Protein AF-A0A1B7NZA8-F1 (afdb_monomer_lite)

Foldseek 3Di:
DDDDDDDDPDDPDPDPPPPPPQPPQKDFPDDDPPPAFTWIARNVVQWIWTPPCSVPPPPDDPTPIGRVVVVVVVVVVCVQQQQWFDQDPPDTDGPPPPPDPLCPVVSVQLSVLQVVQPGPPPVRHPVVSSNVSSVPPPPPDPDDD

pLDDT: mean 71.48, std 20.54, range [33.09, 97.19]

Sequence (145 aa):
MYLDEAEVIEPPDESPYLLEAVPPHVVGPTHGPRDTPVLLLDTELGVVCTGSSALARSGRADAAAWAIVDFFKILNDQYSDLHFIPVNSRTVVDVYATLSHGNDGMIETFQKIYREHGWPDLERYRKRECMEAIRIAPAENCPDY

Secondary structure (DSSP, 8-state):
---------PPS---TTS-S---TTEE------TTSPEEEEETTTTEEEEET-TT--SS-----EEEHHHHHHHHHHHHHTTSEEESSSS-EEES--TT-TTSHHHHHHHHHHHHHTTTT-TTT--HHHHHHHHHHS--TTPPP-

Organism: NCBI:txid1955775

Structure (mmCIF, N/CA/C/O backbone):
data_AF-A0A1B7NZA8-F1
#
_entry.id   AF-A0A1B7NZA8-F1
#
loop_
_atom_site.group_PDB
_atom_site.id
_atom_site.type_symbol
_atom_site.label_atom_id
_atom_site.label_alt_id
_atom_site.label_comp_id
_atom_site.label_asym_id
_atom_site.label_entity_id
_atom_site.label_seq_id
_atom_site.pdbx_PDB_ins_code
_atom_site.Cartn_x
_atom_site.Cartn_y
_atom_site.Cartn_z
_atom_site.occupancy
_atom_site.B_iso_or_equiv
_atom_site.auth_seq_id
_atom_site.auth_comp_id
_atom_site.auth_asym_id
_atom_site.auth_atom_id
_atom_site.pdbx_PDB_model_num
ATOM 1 N N . MET A 1 1 ? 25.845 51.838 -25.917 1.00 33.56 1 MET A N 1
ATOM 2 C CA . MET A 1 1 ? 25.987 50.812 -26.965 1.00 33.56 1 MET A CA 1
ATOM 3 C C . MET A 1 1 ? 26.961 49.793 -26.406 1.00 33.56 1 MET A C 1
ATOM 5 O O . MET A 1 1 ? 28.098 50.163 -26.180 1.00 33.56 1 MET A O 1
ATOM 9 N N . TYR A 1 2 ? 26.407 48.636 -26.037 1.00 33.56 2 TYR A N 1
ATOM 10 C CA . TYR A 1 2 ? 27.013 47.346 -25.681 1.00 33.56 2 TYR A CA 1
ATOM 11 C C . TYR A 1 2 ? 28.263 47.314 -24.784 1.00 33.56 2 TYR A C 1
ATOM 13 O O . TYR A 1 2 ? 29.369 47.627 -25.205 1.00 33.56 2 TYR A O 1
ATOM 21 N N . LEU A 1 3 ? 28.032 46.873 -23.541 1.00 33.09 3 LEU A N 1
ATOM 22 C CA . LEU A 1 3 ? 29.034 46.224 -22.702 1.00 33.09 3 LEU A CA 1
ATOM 23 C C . LEU A 1 3 ? 29.380 44.878 -23.344 1.00 33.09 3 LEU A C 1
ATOM 25 O O . LEU A 1 3 ? 28.478 44.112 -23.690 1.00 33.09 3 LEU A O 1
ATOM 29 N N . ASP A 1 4 ? 30.674 44.666 -23.522 1.00 39.47 4 ASP A N 1
ATOM 30 C CA . ASP A 1 4 ? 31.300 43.479 -24.081 1.00 39.47 4 ASP A CA 1
ATOM 31 C C . ASP A 1 4 ? 31.665 42.522 -22.934 1.00 39.47 4 ASP A C 1
ATOM 33 O O . ASP A 1 4 ? 32.081 42.966 -21.863 1.00 39.47 4 ASP A O 1
ATOM 37 N N . GLU A 1 5 ? 31.472 41.230 -23.198 1.00 45.53 5 GLU A N 1
ATOM 38 C CA . GLU A 1 5 ? 31.934 40.059 -22.434 1.00 45.53 5 GLU A CA 1
ATOM 39 C C . GLU A 1 5 ? 31.259 39.787 -21.074 1.00 45.53 5 GLU A C 1
ATOM 41 O O . GLU A 1 5 ? 31.811 39.985 -19.993 1.00 45.53 5 GLU A O 1
ATOM 46 N N . ALA A 1 6 ? 30.045 39.225 -21.139 1.00 38.53 6 ALA A N 1
ATOM 47 C CA . ALA A 1 6 ? 29.536 38.376 -20.067 1.00 38.53 6 ALA A CA 1
ATOM 48 C C . ALA A 1 6 ? 30.276 37.030 -20.115 1.00 38.53 6 ALA A C 1
ATOM 50 O O . ALA A 1 6 ? 30.135 36.258 -21.063 1.00 38.53 6 ALA A O 1
ATOM 51 N N . GLU A 1 7 ? 31.070 36.790 -19.081 1.00 41.53 7 GLU A N 1
ATOM 52 C CA . GLU A 1 7 ? 31.720 35.531 -18.741 1.00 41.53 7 GLU A CA 1
ATOM 53 C C . GLU A 1 7 ? 30.708 34.373 -18.804 1.00 41.53 7 GLU A C 1
ATOM 55 O O . GLU A 1 7 ? 29.729 34.327 -18.054 1.00 41.53 7 GLU A O 1
ATOM 60 N N . VAL A 1 8 ? 30.917 33.448 -19.743 1.00 43.59 8 VAL A N 1
ATOM 61 C CA . VAL A 1 8 ? 30.158 32.197 -19.812 1.00 43.59 8 VAL A CA 1
ATOM 62 C C . VAL A 1 8 ? 30.641 31.328 -18.657 1.00 43.59 8 VAL A C 1
ATOM 64 O O . VAL A 1 8 ? 31.697 30.706 -18.732 1.00 43.59 8 VAL A O 1
ATOM 67 N N . ILE A 1 9 ? 29.878 31.311 -17.566 1.00 37.53 9 ILE A N 1
ATOM 68 C CA . ILE A 1 9 ? 30.057 30.337 -16.491 1.00 37.53 9 ILE A CA 1
ATOM 69 C C . ILE A 1 9 ? 29.578 28.994 -17.046 1.00 37.53 9 ILE A C 1
ATOM 71 O O . ILE A 1 9 ? 28.377 28.718 -17.070 1.00 37.53 9 ILE A O 1
ATOM 75 N N . GLU A 1 10 ? 30.504 28.179 -17.548 1.00 43.41 10 GLU A N 1
ATOM 76 C CA . GLU A 1 10 ? 30.200 26.790 -17.883 1.00 43.41 10 GLU A CA 1
ATOM 77 C C . GLU A 1 10 ? 29.853 26.028 -16.593 1.00 43.41 10 GLU A C 1
ATOM 79 O O . GLU A 1 10 ? 30.598 26.126 -15.610 1.00 43.41 10 GLU A O 1
ATOM 84 N N . PRO A 1 11 ? 28.719 25.304 -16.542 1.00 39.94 11 PRO A N 1
ATOM 85 C CA . PRO A 1 11 ? 28.379 24.515 -15.370 1.00 39.94 11 PRO A CA 1
ATOM 86 C C . PRO A 1 11 ? 29.450 23.434 -15.162 1.00 39.94 11 PRO A C 1
ATOM 88 O O . PRO A 1 11 ? 29.834 22.761 -16.125 1.00 39.94 11 PRO A O 1
ATOM 91 N N . PRO A 1 12 ? 29.953 23.257 -13.928 1.00 39.66 12 PRO A N 1
ATOM 92 C CA . PRO A 1 12 ? 30.892 22.194 -13.645 1.00 39.66 12 PRO A CA 1
ATOM 93 C C . PRO A 1 12 ? 30.162 20.855 -13.816 1.00 39.66 12 PRO A C 1
ATOM 95 O O . PRO A 1 12 ? 29.034 20.678 -13.359 1.00 39.66 12 PRO A O 1
ATOM 98 N N . ASP A 1 13 ? 30.808 19.959 -14.559 1.00 46.69 13 ASP A N 1
ATOM 99 C CA . ASP A 1 13 ? 30.642 18.508 -14.494 1.00 46.69 13 ASP A CA 1
ATOM 100 C C . ASP A 1 13 ? 29.211 17.934 -14.493 1.00 46.69 13 ASP A C 1
ATOM 102 O O . ASP A 1 13 ? 28.870 17.063 -13.692 1.00 46.69 13 ASP A O 1
ATOM 106 N N . GLU A 1 14 ? 28.404 18.263 -15.507 1.00 45.00 14 GLU A N 1
ATOM 107 C CA . GLU A 1 14 ? 27.390 17.299 -15.951 1.00 45.00 14 GLU A CA 1
ATOM 108 C C . GLU A 1 14 ? 28.096 16.099 -16.597 1.00 45.00 14 GLU A C 1
ATOM 110 O O . GLU A 1 14 ? 28.401 16.047 -17.787 1.00 45.00 14 GLU A O 1
ATOM 115 N N . SER A 1 15 ? 28.425 15.138 -15.738 1.00 42.56 15 SER A N 1
ATOM 116 C CA . SER A 1 15 ? 28.902 13.804 -16.071 1.00 42.56 15 SER A CA 1
ATOM 117 C C . SER A 1 15 ? 28.151 13.231 -17.293 1.00 42.56 15 SER A C 1
ATOM 119 O O . SER A 1 15 ? 26.929 13.061 -17.231 1.00 42.56 15 SER A O 1
ATOM 121 N N . PRO A 1 16 ? 28.843 12.868 -18.391 1.00 37.66 16 PRO A N 1
ATOM 122 C CA . PRO A 1 16 ? 28.233 12.435 -19.655 1.00 37.66 16 PRO A CA 1
ATOM 123 C C . PRO A 1 16 ? 27.561 11.047 -19.591 1.00 37.66 16 PRO A C 1
ATOM 125 O O . PRO A 1 16 ? 27.236 10.465 -20.622 1.00 37.66 16 PRO A O 1
ATOM 128 N N . TYR A 1 17 ? 27.336 10.503 -18.392 1.00 42.72 17 TYR A N 1
ATOM 129 C CA . TYR A 1 17 ? 26.791 9.162 -18.164 1.00 42.72 17 TYR A CA 1
ATOM 130 C C . TYR A 1 17 ? 25.273 9.120 -17.896 1.00 42.72 17 TYR A C 1
ATOM 132 O O . TYR A 1 17 ? 24.751 8.041 -17.638 1.00 42.72 17 TYR A O 1
ATOM 140 N N . LEU A 1 18 ? 24.542 10.244 -17.947 1.00 45.56 18 LEU A N 1
ATOM 141 C CA . LEU A 1 18 ? 23.102 10.271 -17.606 1.00 45.56 18 LEU A CA 1
ATOM 142 C C . LEU A 1 18 ? 22.128 10.414 -18.785 1.00 45.56 18 LEU A C 1
ATOM 144 O O . LEU A 1 18 ? 20.919 10.424 -18.569 1.00 45.56 18 LEU A O 1
ATOM 148 N N . LEU A 1 19 ? 22.616 10.460 -20.025 1.00 43.69 19 LEU A N 1
ATOM 149 C CA . LEU A 1 19 ? 21.765 10.450 -21.222 1.00 43.69 19 LEU A CA 1
ATOM 150 C C . LEU A 1 19 ? 22.200 9.365 -22.216 1.00 43.69 19 LEU A C 1
ATOM 152 O O . LEU A 1 19 ? 22.137 9.562 -23.429 1.00 43.69 19 LEU A O 1
ATOM 156 N N . GLU A 1 20 ? 22.608 8.188 -21.728 1.00 52.00 20 GLU A N 1
ATOM 157 C CA . GLU A 1 20 ? 22.358 6.989 -22.532 1.00 52.00 20 GLU A CA 1
ATOM 158 C C . GLU A 1 20 ? 20.840 6.944 -22.718 1.00 52.00 20 GLU A C 1
ATOM 160 O O . GLU A 1 20 ? 20.105 6.838 -21.738 1.00 52.00 20 GLU A O 1
ATOM 165 N N . ALA A 1 21 ? 20.389 7.204 -23.949 1.00 61.28 21 ALA A N 1
ATOM 166 C CA . ALA A 1 21 ? 19.010 7.552 -24.258 1.00 61.28 21 ALA A CA 1
ATOM 167 C C . ALA A 1 21 ? 18.058 6.483 -23.719 1.00 61.28 21 ALA A C 1
ATOM 169 O O . ALA A 1 21 ? 17.858 5.445 -24.352 1.00 61.28 21 ALA A O 1
ATOM 170 N N . VAL A 1 22 ? 17.491 6.748 -22.539 1.00 66.00 22 VAL A N 1
ATOM 171 C CA . VAL A 1 22 ? 16.416 5.952 -21.957 1.00 66.00 22 VAL A CA 1
ATOM 172 C C . VAL A 1 22 ? 15.364 5.821 -23.055 1.00 66.00 22 VAL A C 1
ATOM 174 O O . VAL A 1 22 ? 14.884 6.853 -23.542 1.00 66.00 22 VAL A O 1
ATOM 177 N N . PRO A 1 23 ? 15.064 4.598 -23.530 1.00 73.62 23 PRO A N 1
ATOM 178 C CA . PRO A 1 23 ? 14.116 4.437 -24.616 1.00 73.62 23 PRO A CA 1
ATOM 179 C C . PRO A 1 23 ? 12.784 5.100 -24.247 1.00 73.62 23 PRO A C 1
ATOM 181 O O . PRO A 1 23 ? 12.377 5.028 -23.088 1.00 73.62 23 PRO A O 1
ATOM 184 N N . PRO A 1 24 ? 12.064 5.719 -25.198 1.00 81.06 24 PRO A N 1
ATOM 185 C CA . PRO A 1 24 ? 10.836 6.459 -24.896 1.00 81.06 24 PRO A CA 1
ATOM 186 C C . PRO A 1 24 ? 9.718 5.583 -24.302 1.00 81.06 24 PRO A C 1
ATOM 188 O O . PRO A 1 24 ? 8.773 6.115 -23.728 1.00 81.06 24 PRO A O 1
ATOM 191 N N . HIS A 1 25 ? 9.815 4.254 -24.433 1.00 78.06 25 HIS A N 1
ATOM 192 C CA . HIS A 1 25 ? 8.900 3.287 -23.823 1.00 78.06 25 HIS A CA 1
ATOM 193 C C . HIS A 1 25 ? 9.240 2.948 -22.359 1.00 78.06 25 HIS A C 1
ATOM 195 O O . HIS A 1 25 ? 8.455 2.245 -21.721 1.00 78.06 25 HIS A O 1
ATOM 201 N N . VAL A 1 26 ? 10.374 3.425 -21.826 1.00 80.44 26 VAL A N 1
ATOM 202 C CA . VAL A 1 26 ? 10.795 3.213 -20.436 1.00 80.44 26 VAL A CA 1
ATOM 203 C C . VAL A 1 26 ? 10.409 4.418 -19.579 1.00 80.44 26 VAL A C 1
ATOM 205 O O . VAL A 1 26 ? 10.833 5.543 -19.837 1.00 80.44 26 VAL A O 1
ATOM 208 N N . VAL A 1 27 ? 9.627 4.182 -18.526 1.00 80.06 27 VAL A N 1
ATOM 209 C CA . VAL A 1 27 ? 9.129 5.225 -17.615 1.00 80.06 27 VAL A CA 1
ATOM 210 C C . VAL A 1 27 ? 9.549 4.919 -16.179 1.00 80.06 27 VAL A C 1
ATOM 212 O O . VAL A 1 27 ? 9.337 3.811 -15.693 1.00 80.06 27 VAL A O 1
ATOM 215 N N . GLY A 1 28 ? 10.106 5.906 -15.474 1.00 75.12 28 GLY A N 1
ATOM 216 C CA . GLY A 1 28 ? 10.398 5.822 -14.040 1.00 75.12 28 GLY A CA 1
ATOM 217 C C . GLY A 1 28 ? 9.282 6.454 -13.198 1.00 75.12 28 GLY A C 1
ATOM 218 O O . GLY A 1 28 ? 9.192 7.680 -13.170 1.00 75.12 28 GLY A O 1
ATOM 219 N N . PRO A 1 29 ? 8.423 5.676 -12.510 1.00 68.94 29 PRO A N 1
ATOM 220 C CA . PRO A 1 29 ? 7.357 6.228 -11.669 1.00 68.94 29 PRO A CA 1
ATOM 221 C C . PRO A 1 29 ? 7.851 6.723 -10.302 1.00 68.94 29 PRO A C 1
ATOM 223 O O . PRO A 1 29 ? 7.147 7.474 -9.631 1.00 68.94 29 PRO A O 1
ATOM 226 N N . THR A 1 30 ? 9.037 6.294 -9.862 1.00 65.00 30 THR A N 1
ATOM 227 C CA . THR A 1 30 ? 9.587 6.634 -8.546 1.00 65.00 30 THR A CA 1
ATOM 228 C C . THR A 1 30 ? 10.682 7.685 -8.663 1.00 65.00 30 THR A C 1
ATOM 230 O O . THR A 1 30 ? 11.692 7.450 -9.323 1.00 65.00 30 THR A O 1
ATOM 233 N N . HIS A 1 31 ? 10.524 8.803 -7.957 1.00 49.97 31 HIS A N 1
ATOM 234 C CA . HIS A 1 31 ? 11.618 9.720 -7.649 1.00 49.97 31 HIS A CA 1
ATOM 235 C C . HIS A 1 31 ? 12.009 9.513 -6.184 1.00 49.97 31 HIS A C 1
ATOM 237 O O . HIS A 1 31 ? 11.310 9.979 -5.285 1.00 49.97 31 HIS A O 1
ATOM 243 N N . GLY A 1 32 ? 13.102 8.798 -5.937 1.00 51.72 32 GLY A N 1
ATOM 244 C CA . GLY A 1 32 ? 13.632 8.595 -4.590 1.00 51.72 32 GLY A CA 1
ATOM 245 C C . GLY A 1 32 ? 15.037 9.185 -4.426 1.00 51.72 32 GLY A C 1
ATOM 246 O O . GLY A 1 32 ? 15.646 9.613 -5.409 1.00 51.72 32 GLY A O 1
ATOM 247 N N . PRO A 1 33 ? 15.562 9.254 -3.188 1.00 55.03 33 PRO A N 1
ATOM 248 C CA . PRO A 1 33 ? 16.962 9.583 -2.928 1.00 55.03 33 PRO A CA 1
ATOM 249 C C . PRO A 1 33 ? 17.906 8.729 -3.785 1.00 55.03 33 PRO A C 1
ATOM 251 O O . PRO A 1 33 ? 17.551 7.615 -4.171 1.00 55.03 33 PRO A O 1
ATOM 254 N N . ARG A 1 34 ? 19.125 9.223 -4.037 1.00 49.78 34 ARG A N 1
ATOM 255 C CA . ARG A 1 34 ? 20.113 8.582 -4.930 1.00 49.78 34 ARG A CA 1
ATOM 256 C C . ARG A 1 34 ? 20.400 7.099 -4.615 1.00 49.78 34 ARG A C 1
ATOM 258 O O . ARG A 1 34 ? 20.794 6.384 -5.524 1.00 49.78 34 ARG A O 1
ATOM 265 N N . ASP A 1 35 ? 20.154 6.651 -3.381 1.00 56.34 35 ASP A N 1
ATOM 266 C CA . ASP A 1 35 ? 20.356 5.266 -2.916 1.00 56.34 35 ASP A CA 1
ATOM 267 C C . ASP A 1 35 ? 19.096 4.376 -2.943 1.00 56.34 35 ASP A C 1
ATOM 269 O O . ASP A 1 35 ? 19.124 3.242 -2.464 1.00 56.34 35 ASP A O 1
ATOM 273 N N . THR A 1 36 ? 17.971 4.848 -3.485 1.00 56.75 36 THR A N 1
ATOM 274 C CA . THR A 1 36 ? 16.774 4.002 -3.637 1.00 56.75 36 THR A CA 1
ATOM 275 C C . THR A 1 36 ? 16.786 3.258 -4.972 1.00 56.75 36 THR A C 1
ATOM 277 O O . THR A 1 36 ? 17.096 3.864 -6.000 1.00 56.75 36 THR A O 1
ATOM 280 N N . PRO A 1 37 ? 16.441 1.954 -4.999 1.00 59.56 37 PRO A N 1
ATOM 281 C CA . PRO A 1 37 ? 16.362 1.215 -6.251 1.00 59.56 37 PRO A CA 1
ATOM 282 C C . PRO A 1 37 ? 15.293 1.853 -7.143 1.00 59.56 37 PRO A C 1
ATOM 284 O O . PRO A 1 37 ? 14.119 1.913 -6.780 1.00 59.56 37 PRO A O 1
ATOM 287 N N . VAL A 1 38 ? 15.704 2.339 -8.315 1.00 68.19 38 VAL A N 1
ATOM 288 C CA . VAL A 1 38 ? 14.795 2.978 -9.275 1.00 68.19 38 VAL A CA 1
ATOM 289 C C . VAL A 1 38 ? 13.881 1.909 -9.865 1.00 68.19 38 VAL A C 1
ATOM 291 O O . VAL A 1 38 ? 14.370 0.944 -10.444 1.00 68.19 38 VAL A O 1
ATOM 294 N N . LEU A 1 39 ? 12.563 2.053 -9.747 1.00 77.38 39 LEU A N 1
ATOM 295 C CA . LEU A 1 39 ? 11.639 1.214 -10.511 1.00 77.38 39 LEU A CA 1
ATOM 296 C C . LEU A 1 39 ? 11.539 1.755 -11.936 1.00 77.38 39 LEU A C 1
ATOM 298 O O . LEU A 1 39 ? 11.378 2.958 -12.130 1.00 77.38 39 LEU A O 1
ATOM 302 N N . LEU A 1 40 ? 11.611 0.871 -12.926 1.00 80.00 40 LEU A N 1
ATOM 303 C CA . LEU A 1 40 ? 11.472 1.217 -14.337 1.00 80.00 40 LEU A CA 1
ATOM 304 C C . LEU A 1 40 ? 10.416 0.344 -14.992 1.00 80.00 40 LEU A C 1
ATOM 306 O O . LEU A 1 40 ? 10.451 -0.876 -14.862 1.00 80.00 40 LEU A O 1
ATOM 310 N N . LEU A 1 41 ? 9.492 0.985 -15.697 1.00 86.06 41 LEU A N 1
ATOM 311 C CA . LEU A 1 41 ? 8.424 0.352 -16.456 1.00 86.06 41 LEU A CA 1
ATOM 312 C C . LEU A 1 41 ? 8.824 0.327 -17.925 1.00 86.06 41 LEU A C 1
ATOM 314 O O . LEU A 1 41 ? 8.881 1.385 -18.546 1.00 86.06 41 LEU A O 1
ATOM 318 N N . ASP A 1 42 ? 9.061 -0.851 -18.485 1.00 85.25 42 ASP A N 1
ATOM 319 C CA . ASP A 1 42 ? 9.186 -1.024 -19.928 1.00 85.25 42 ASP A CA 1
ATOM 320 C C . ASP A 1 42 ? 7.800 -1.337 -20.503 1.00 85.25 42 ASP A C 1
ATOM 322 O O . ASP A 1 42 ? 7.246 -2.422 -20.302 1.00 85.25 42 ASP A O 1
ATOM 326 N N . THR A 1 43 ? 7.213 -0.356 -21.185 1.00 86.62 43 THR A N 1
ATOM 327 C CA . THR A 1 43 ? 5.864 -0.470 -21.759 1.00 86.62 43 THR A CA 1
ATOM 328 C C . THR A 1 43 ? 5.816 -1.282 -23.051 1.00 86.62 43 THR A C 1
ATOM 330 O O . THR A 1 43 ? 4.736 -1.733 -23.430 1.00 86.62 43 THR A O 1
ATOM 333 N N . GLU A 1 44 ? 6.957 -1.511 -23.705 1.00 86.50 44 GLU A N 1
ATOM 334 C CA . GLU A 1 44 ? 7.050 -2.360 -24.893 1.00 86.50 44 GLU A CA 1
ATOM 335 C C . GLU A 1 44 ? 7.105 -3.836 -24.491 1.00 86.50 44 GLU A C 1
ATOM 337 O O . GLU A 1 44 ? 6.396 -4.670 -25.055 1.00 86.50 44 GLU A O 1
ATOM 342 N N . LEU A 1 45 ? 7.894 -4.151 -23.462 1.00 84.94 45 LEU A N 1
ATOM 343 C CA . LEU A 1 45 ? 8.029 -5.505 -22.928 1.00 84.94 45 LEU A CA 1
ATOM 344 C C . LEU A 1 45 ? 6.947 -5.867 -21.904 1.00 84.94 45 LEU A C 1
ATOM 346 O O . LEU A 1 45 ? 6.746 -7.045 -21.609 1.00 84.94 45 LEU A O 1
ATOM 350 N N . GLY A 1 46 ? 6.248 -4.874 -21.353 1.00 86.44 46 GLY A N 1
ATOM 351 C CA . GLY A 1 46 ? 5.231 -5.088 -20.332 1.00 86.44 46 GLY A CA 1
ATOM 352 C C . GLY A 1 46 ? 5.818 -5.544 -18.994 1.00 86.44 46 GLY A C 1
ATOM 353 O O . GLY A 1 46 ? 5.186 -6.348 -18.305 1.00 86.44 46 GLY A O 1
ATOM 354 N N . VAL A 1 47 ? 7.010 -5.058 -18.620 1.00 88.00 47 VAL A N 1
ATOM 355 C CA . VAL A 1 47 ? 7.728 -5.465 -17.396 1.00 88.00 47 VAL A CA 1
ATOM 356 C C . VAL A 1 47 ? 8.132 -4.290 -16.499 1.00 88.00 47 VAL A C 1
ATOM 358 O O . VAL A 1 47 ? 8.271 -3.155 -16.949 1.00 88.00 47 VAL A O 1
ATOM 361 N N . VAL A 1 48 ? 8.330 -4.582 -15.214 1.00 85.44 48 VAL A N 1
ATOM 362 C CA . VAL A 1 48 ? 8.921 -3.706 -14.198 1.00 85.44 48 VAL A CA 1
ATOM 363 C C . VAL A 1 48 ? 10.295 -4.246 -13.824 1.00 85.44 48 VAL A C 1
ATOM 365 O O . VAL A 1 48 ? 10.414 -5.429 -13.510 1.00 85.44 48 VAL A O 1
ATOM 368 N N . CYS A 1 49 ? 11.311 -3.386 -13.814 1.00 79.25 49 CYS A N 1
ATOM 369 C CA . CYS A 1 49 ? 12.692 -3.729 -13.474 1.00 79.25 49 CYS A CA 1
ATOM 370 C C . CYS A 1 49 ? 13.212 -2.833 -12.341 1.00 79.25 49 CYS A C 1
ATOM 372 O O . CYS A 1 49 ? 12.888 -1.644 -12.290 1.00 79.25 49 CYS A O 1
ATOM 374 N N . THR A 1 50 ? 14.050 -3.376 -11.454 1.00 68.69 50 THR A N 1
ATOM 375 C CA . THR A 1 50 ? 14.756 -2.596 -10.423 1.00 68.69 50 THR A CA 1
ATOM 376 C C . THR A 1 50 ? 16.118 -2.109 -10.933 1.00 68.69 50 THR A C 1
ATOM 378 O O . THR A 1 50 ? 16.899 -2.838 -11.546 1.00 68.69 50 THR A O 1
ATOM 381 N N . GLY A 1 51 ? 16.391 -0.825 -10.720 1.00 62.59 51 GLY A N 1
ATOM 382 C CA . GLY A 1 51 ? 17.448 -0.069 -11.373 1.00 62.59 51 GLY A CA 1
ATOM 383 C C . GLY A 1 51 ? 18.791 -0.155 -10.665 1.00 62.59 51 GLY A C 1
ATOM 384 O O . GLY A 1 51 ? 19.150 0.729 -9.897 1.00 62.59 51 GLY A O 1
ATOM 385 N N . SER A 1 52 ? 19.570 -1.172 -11.019 1.00 52.62 52 SER A N 1
ATOM 386 C CA . SER A 1 52 ? 21.004 -1.005 -11.318 1.00 52.62 52 SER A CA 1
ATOM 387 C C . SER A 1 52 ? 21.340 -1.414 -12.764 1.00 52.62 52 SER A C 1
ATOM 389 O O . SER A 1 52 ? 22.487 -1.337 -13.192 1.00 52.62 52 SER A O 1
ATOM 391 N N . SER A 1 53 ? 20.335 -1.841 -13.536 1.00 49.75 53 SER A N 1
ATOM 392 C CA . SER A 1 53 ? 20.493 -2.600 -14.783 1.00 49.75 53 SER A CA 1
ATOM 393 C C . SER A 1 53 ? 19.754 -2.015 -15.989 1.00 49.75 53 SER A C 1
ATOM 395 O O . SER A 1 53 ? 19.800 -2.603 -17.065 1.00 49.75 53 SER A O 1
ATOM 397 N N . ALA A 1 54 ? 19.106 -0.857 -15.850 1.00 45.00 54 ALA A N 1
ATOM 398 C CA . ALA A 1 54 ? 18.404 -0.177 -16.946 1.00 45.00 54 ALA A CA 1
ATOM 399 C C . ALA A 1 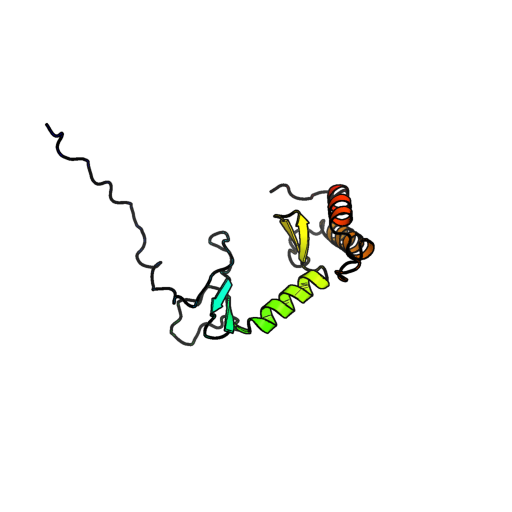54 ? 19.285 0.083 -18.179 1.00 45.00 54 ALA A C 1
ATOM 401 O O . ALA A 1 54 ? 18.796 0.183 -19.299 1.00 45.00 54 ALA A O 1
ATOM 402 N N . LEU A 1 55 ? 20.594 0.198 -17.943 1.00 47.56 55 LEU A N 1
ATOM 403 C CA . LEU A 1 55 ? 21.629 0.454 -18.942 1.00 47.56 55 LEU A CA 1
ATOM 404 C C . LEU A 1 55 ? 22.327 -0.839 -19.407 1.00 47.56 55 LEU A C 1
ATOM 406 O O . LEU A 1 55 ? 23.172 -0.816 -20.299 1.00 47.56 55 LEU A O 1
ATOM 410 N N . ALA A 1 56 ? 21.985 -2.005 -18.849 1.00 46.00 56 ALA A N 1
ATOM 411 C CA . ALA A 1 56 ? 22.612 -3.269 -19.212 1.00 46.00 56 ALA A CA 1
ATOM 412 C C . ALA A 1 56 ? 22.015 -3.828 -20.516 1.00 46.00 56 ALA A C 1
ATOM 414 O O . ALA A 1 56 ? 21.340 -4.854 -20.532 1.00 46.00 56 ALA A O 1
ATOM 415 N N . ARG A 1 57 ? 22.387 -3.234 -21.659 1.00 41.41 57 ARG A N 1
ATOM 416 C CA . ARG A 1 57 ? 22.339 -3.888 -22.989 1.00 41.41 57 ARG A CA 1
ATOM 417 C C . ARG A 1 57 ? 23.319 -5.073 -23.116 1.00 41.41 57 ARG A C 1
ATOM 419 O O . ARG A 1 57 ? 23.734 -5.442 -24.211 1.00 41.41 57 ARG A O 1
ATOM 426 N N . SER A 1 58 ? 23.698 -5.688 -22.003 1.00 40.31 58 SER A N 1
ATOM 427 C CA . SER A 1 58 ? 24.476 -6.916 -21.926 1.00 40.31 58 SER A CA 1
ATOM 428 C C . SER A 1 58 ? 23.699 -7.840 -21.004 1.00 40.31 58 SER A C 1
ATOM 430 O O . SER A 1 58 ? 23.538 -7.524 -19.829 1.00 40.31 58 SER A O 1
ATOM 432 N N . GLY A 1 59 ? 23.147 -8.924 -21.559 1.00 43.50 59 GLY A N 1
ATOM 433 C CA . GLY A 1 59 ? 22.214 -9.851 -20.907 1.00 43.50 59 GLY A CA 1
ATOM 434 C C . GLY A 1 59 ? 22.804 -10.619 -19.722 1.00 43.50 59 GLY A C 1
ATOM 435 O O . GLY A 1 59 ? 22.949 -11.838 -19.773 1.00 43.50 59 GLY A O 1
ATOM 436 N N . ARG A 1 60 ? 23.188 -9.902 -18.668 1.00 44.91 60 ARG A N 1
ATOM 437 C CA . ARG A 1 60 ? 23.729 -10.431 -17.420 1.00 44.91 60 ARG A CA 1
ATOM 438 C C . ARG A 1 60 ? 23.716 -9.353 -16.331 1.00 44.91 60 ARG A C 1
ATOM 440 O O . ARG A 1 60 ? 24.742 -8.984 -15.775 1.00 44.91 60 ARG A O 1
ATOM 447 N N . ALA A 1 61 ? 22.532 -8.859 -16.012 1.00 42.22 61 ALA A N 1
ATOM 448 C CA . ALA A 1 61 ? 22.253 -8.363 -14.676 1.00 42.22 61 ALA A CA 1
ATOM 449 C C . ALA A 1 61 ? 20.963 -9.053 -14.254 1.00 42.22 61 ALA A C 1
ATOM 451 O O . ALA A 1 61 ? 19.967 -8.973 -14.969 1.00 42.22 61 ALA A O 1
ATOM 452 N N . ASP A 1 62 ? 21.026 -9.789 -13.150 1.00 49.69 62 ASP A N 1
ATOM 453 C CA . ASP A 1 62 ? 19.921 -10.501 -12.504 1.00 49.69 62 ASP A CA 1
ATOM 454 C C . ASP A 1 62 ? 18.946 -9.488 -11.881 1.00 49.69 62 ASP A C 1
ATOM 456 O O . ASP A 1 62 ? 18.699 -9.445 -10.679 1.00 49.69 62 ASP A O 1
ATOM 460 N N . ALA A 1 63 ? 18.500 -8.542 -12.700 1.00 55.81 63 ALA A N 1
ATOM 461 C CA . ALA A 1 63 ? 17.493 -7.590 -12.321 1.00 55.81 63 ALA A CA 1
ATOM 462 C C . ALA A 1 63 ? 16.184 -8.348 -12.334 1.00 55.81 63 ALA A C 1
ATOM 464 O O . ALA A 1 63 ? 15.778 -8.885 -13.366 1.00 55.81 63 ALA A O 1
ATOM 465 N N . ALA A 1 64 ? 15.552 -8.410 -11.169 1.00 65.44 64 ALA A N 1
ATOM 466 C CA . ALA A 1 64 ? 14.217 -8.947 -11.042 1.00 65.44 64 ALA A CA 1
ATOM 467 C C . ALA A 1 64 ? 13.308 -8.179 -12.021 1.00 65.44 64 ALA A C 1
ATOM 469 O O . ALA A 1 64 ? 12.963 -7.023 -11.782 1.00 65.44 64 ALA A O 1
ATOM 470 N N . ALA A 1 65 ? 12.974 -8.821 -13.142 1.00 78.25 65 ALA A N 1
ATOM 471 C CA . ALA A 1 65 ? 12.037 -8.329 -14.140 1.00 78.25 65 ALA A CA 1
ATOM 472 C C . ALA A 1 65 ? 10.697 -9.019 -13.901 1.00 78.25 65 ALA A C 1
ATOM 474 O O . ALA A 1 65 ? 10.605 -10.247 -13.912 1.00 78.25 65 ALA A O 1
ATOM 475 N N . TRP A 1 66 ? 9.678 -8.229 -13.595 1.00 82.25 66 TRP A N 1
ATOM 476 C CA . TRP A 1 66 ? 8.355 -8.716 -13.220 1.00 82.25 66 TRP A CA 1
ATOM 477 C C . TRP A 1 66 ? 7.377 -8.278 -14.296 1.00 82.25 66 TRP A C 1
ATOM 479 O O . TRP A 1 66 ? 7.440 -7.131 -14.725 1.00 82.25 66 TRP A O 1
ATOM 489 N N . ALA A 1 67 ? 6.455 -9.136 -14.737 1.00 88.50 67 ALA A N 1
ATOM 490 C CA . ALA A 1 67 ? 5.388 -8.666 -15.617 1.00 88.50 67 ALA A CA 1
ATOM 491 C C . ALA A 1 67 ? 4.623 -7.531 -14.915 1.00 88.50 67 ALA A C 1
ATOM 493 O O . ALA A 1 67 ? 4.322 -7.637 -13.727 1.00 88.50 67 ALA A O 1
ATOM 494 N N . ILE A 1 68 ? 4.293 -6.454 -15.634 1.00 87.00 68 ILE A N 1
ATOM 495 C CA . ILE A 1 68 ? 3.585 -5.286 -15.081 1.00 87.00 68 ILE A CA 1
ATOM 496 C C . ILE A 1 68 ? 2.323 -5.726 -14.338 1.00 87.00 68 ILE A C 1
ATOM 498 O O . ILE A 1 68 ? 2.072 -5.289 -13.216 1.00 87.00 68 ILE A O 1
ATOM 502 N N . VAL A 1 69 ? 1.560 -6.642 -14.936 1.00 88.69 69 VAL A N 1
ATOM 503 C CA . VAL A 1 69 ? 0.329 -7.175 -14.343 1.00 88.69 69 VAL A CA 1
ATOM 504 C C . VAL A 1 69 ? 0.581 -7.908 -13.023 1.00 88.69 69 VAL A C 1
ATOM 506 O O . VAL A 1 69 ? -0.176 -7.717 -12.074 1.00 88.69 69 VAL A O 1
ATOM 509 N N . ASP A 1 70 ? 1.662 -8.681 -12.929 1.00 89.56 70 ASP A N 1
ATOM 510 C CA . ASP A 1 70 ? 2.009 -9.431 -11.721 1.00 89.56 70 ASP A CA 1
ATOM 511 C C . ASP A 1 70 ? 2.576 -8.508 -10.642 1.00 89.56 70 ASP A C 1
ATOM 513 O O . ASP A 1 70 ? 2.227 -8.639 -9.471 1.00 89.56 70 ASP A O 1
ATOM 517 N N . PHE A 1 71 ? 3.385 -7.520 -11.032 1.00 86.75 71 PHE A N 1
ATOM 518 C CA . PHE A 1 71 ? 3.902 -6.504 -10.122 1.00 86.75 71 PHE A CA 1
ATOM 519 C C . PHE A 1 71 ? 2.770 -5.714 -9.463 1.00 86.75 71 PHE A C 1
ATOM 521 O O . PHE A 1 71 ? 2.718 -5.624 -8.238 1.00 86.75 71 PHE A O 1
ATOM 528 N N . PHE A 1 72 ? 1.829 -5.180 -10.250 1.00 87.75 72 PHE A N 1
ATOM 529 C CA . PHE A 1 72 ? 0.698 -4.433 -9.698 1.00 87.75 72 PHE A CA 1
ATOM 530 C C . PHE A 1 72 ? -0.249 -5.318 -8.895 1.00 87.75 72 PHE A C 1
ATOM 532 O O . PHE A 1 72 ? -0.805 -4.845 -7.907 1.00 87.75 72 PHE A O 1
ATOM 539 N N . LYS A 1 73 ? -0.405 -6.593 -9.267 1.00 92.25 73 LYS A N 1
ATOM 540 C CA . LYS A 1 73 ? -1.150 -7.557 -8.457 1.00 92.25 73 LYS A CA 1
ATOM 541 C C . LYS A 1 73 ? -0.501 -7.735 -7.087 1.00 92.25 73 LYS A C 1
ATOM 543 O O . LYS A 1 73 ? -1.171 -7.543 -6.083 1.00 92.25 73 LYS A O 1
ATOM 548 N N . ILE A 1 74 ? 0.802 -8.010 -7.043 1.00 89.94 74 ILE A N 1
ATOM 549 C CA . ILE A 1 74 ? 1.534 -8.184 -5.784 1.00 89.94 74 ILE A CA 1
ATOM 550 C C . ILE A 1 74 ? 1.471 -6.905 -4.954 1.00 89.94 74 ILE A C 1
ATOM 552 O O . ILE A 1 74 ? 1.168 -6.972 -3.769 1.00 89.94 74 ILE A O 1
ATOM 556 N N . LEU A 1 75 ? 1.694 -5.740 -5.567 1.00 89.12 75 LEU A N 1
ATOM 557 C CA . LEU A 1 75 ? 1.591 -4.454 -4.884 1.00 89.12 75 LEU A CA 1
ATOM 558 C C . LEU A 1 75 ? 0.189 -4.237 -4.300 1.00 89.12 75 LEU A C 1
ATOM 560 O O . LEU A 1 75 ? 0.059 -3.831 -3.148 1.00 89.12 75 LEU A O 1
ATOM 564 N N . ASN A 1 76 ? -0.857 -4.533 -5.071 1.00 91.56 76 ASN A N 1
ATOM 565 C CA . ASN A 1 76 ? -2.236 -4.438 -4.611 1.00 91.56 76 ASN A CA 1
ATOM 566 C C . ASN A 1 76 ? -2.516 -5.393 -3.444 1.00 91.56 76 ASN A C 1
ATOM 568 O O . ASN A 1 76 ? -3.179 -4.993 -2.487 1.00 91.56 76 ASN A O 1
ATOM 572 N N . ASP A 1 77 ? -1.986 -6.615 -3.491 1.00 93.50 77 ASP A N 1
ATOM 573 C CA . ASP A 1 77 ? -2.098 -7.587 -2.403 1.00 93.50 77 ASP A CA 1
ATOM 574 C C . ASP A 1 77 ? -1.418 -7.045 -1.133 1.00 93.50 77 ASP A C 1
ATOM 576 O O . ASP A 1 77 ? -2.023 -7.061 -0.065 1.00 93.50 77 ASP A O 1
ATOM 580 N N . GLN A 1 78 ? -0.237 -6.419 -1.246 1.00 93.56 78 GLN A N 1
ATOM 581 C CA . GLN A 1 78 ? 0.447 -5.810 -0.094 1.00 93.56 78 GLN A CA 1
ATOM 582 C C . GLN A 1 78 ? -0.372 -4.702 0.596 1.00 93.56 78 GLN A C 1
ATOM 584 O O . GLN A 1 78 ? -0.371 -4.608 1.824 1.00 93.56 78 GLN A O 1
ATOM 589 N N . TYR A 1 79 ? -1.081 -3.859 -0.161 1.00 93.81 79 TYR A N 1
ATOM 590 C CA . TYR A 1 79 ? -1.978 -2.848 0.420 1.00 93.81 79 TYR A CA 1
ATOM 591 C C . TYR A 1 79 ? -3.280 -3.464 0.945 1.00 93.81 79 TYR A C 1
ATOM 593 O O . TYR A 1 79 ? -3.787 -3.058 1.991 1.00 93.81 79 TYR A O 1
ATOM 601 N N . SER A 1 80 ? -3.827 -4.459 0.247 1.00 94.88 80 SER A N 1
ATOM 602 C CA . SER A 1 80 ? -5.056 -5.156 0.650 1.00 94.88 80 SER A CA 1
ATOM 603 C C . SER A 1 80 ? -4.871 -5.903 1.972 1.00 94.88 80 SER A C 1
ATOM 605 O O . SER A 1 80 ? -5.742 -5.861 2.847 1.00 94.88 80 SER A O 1
ATOM 607 N N . ASP A 1 81 ? -3.700 -6.505 2.154 1.00 94.75 81 ASP A N 1
ATOM 608 C CA . ASP A 1 81 ? -3.321 -7.221 3.368 1.00 94.75 81 ASP A CA 1
ATOM 609 C C . ASP A 1 81 ? -2.810 -6.300 4.477 1.00 94.75 81 ASP A C 1
ATOM 611 O O . ASP A 1 81 ? -2.726 -6.730 5.627 1.00 94.75 81 ASP A O 1
ATOM 615 N N . LEU A 1 82 ? -2.604 -5.011 4.173 1.00 94.06 82 LEU A N 1
ATOM 616 C CA . LEU A 1 82 ? -2.063 -3.998 5.081 1.00 94.06 82 LEU A CA 1
ATOM 617 C C . LEU A 1 82 ? -0.626 -4.317 5.526 1.00 94.06 82 LEU A C 1
ATOM 619 O O . LEU A 1 82 ? -0.249 -4.058 6.669 1.00 94.06 82 LEU A O 1
ATOM 623 N N . HIS A 1 83 ? 0.184 -4.863 4.617 1.00 90.69 83 HIS A N 1
ATOM 624 C CA . HIS A 1 83 ? 1.642 -4.892 4.754 1.00 90.69 83 HIS A CA 1
ATOM 625 C C . HIS A 1 83 ? 2.258 -3.530 4.429 1.00 90.69 83 HIS A C 1
ATOM 627 O O . HIS A 1 83 ? 3.241 -3.148 5.054 1.00 90.69 83 HIS A O 1
ATOM 633 N N . PHE A 1 84 ? 1.642 -2.787 3.501 1.00 90.94 84 PHE A N 1
ATOM 634 C CA . PHE A 1 84 ? 1.830 -1.348 3.330 1.00 90.94 84 PHE A CA 1
ATOM 635 C C . PHE A 1 84 ? 0.597 -0.620 3.861 1.00 90.94 84 PHE A C 1
ATOM 637 O O . PHE A 1 84 ? -0.516 -0.819 3.371 1.00 90.94 84 PHE A O 1
ATOM 644 N N . ILE A 1 85 ? 0.792 0.230 4.865 1.00 90.69 85 ILE A N 1
ATOM 645 C CA . ILE A 1 85 ? -0.277 0.915 5.589 1.00 90.69 85 ILE A CA 1
ATOM 646 C C . ILE A 1 85 ? -0.133 2.422 5.371 1.00 90.69 85 ILE A C 1
ATOM 648 O O . ILE A 1 85 ? 0.766 3.053 5.935 1.00 90.69 85 ILE A O 1
ATOM 652 N N . PRO A 1 86 ? -1.013 3.045 4.573 1.00 90.69 86 PRO A N 1
ATOM 653 C CA . PRO A 1 86 ? -1.029 4.494 4.448 1.00 90.69 86 PRO A CA 1
ATOM 654 C C . PRO A 1 86 ? -1.432 5.133 5.779 1.00 90.69 86 PRO A C 1
ATOM 656 O O . PRO A 1 86 ? -2.484 4.811 6.333 1.00 90.69 86 PRO A O 1
ATOM 659 N N . VAL A 1 87 ? -0.633 6.069 6.281 1.00 86.00 87 VAL A N 1
ATOM 660 C CA . VAL A 1 87 ? -0.989 6.841 7.488 1.00 86.00 87 VAL A CA 1
ATOM 661 C C . VAL A 1 87 ? -1.477 8.245 7.138 1.00 86.00 87 VAL A C 1
ATOM 663 O O . VAL A 1 87 ? -2.281 8.829 7.858 1.00 86.00 87 VAL A O 1
ATOM 666 N N . ASN A 1 88 ? -1.033 8.781 5.999 1.00 82.31 88 ASN A N 1
ATOM 667 C CA . ASN A 1 88 ? -1.523 10.025 5.412 1.00 82.31 88 ASN A CA 1
ATOM 668 C C . ASN A 1 88 ? -1.253 10.030 3.888 1.00 82.31 88 ASN A C 1
ATOM 670 O O . ASN A 1 88 ? -0.892 9.010 3.308 1.00 82.31 88 ASN A O 1
ATOM 674 N N . SER A 1 89 ? -1.438 11.169 3.209 1.00 81.75 89 SER A N 1
ATOM 675 C CA . SER A 1 89 ? -1.257 11.269 1.750 1.00 81.75 89 SER A CA 1
ATOM 676 C C . SER A 1 89 ? 0.195 11.167 1.260 1.00 81.75 89 SER A C 1
ATOM 678 O O . SER A 1 89 ? 0.413 11.150 0.052 1.00 81.75 89 SER A O 1
ATOM 680 N N . ARG A 1 90 ? 1.179 11.196 2.162 1.00 78.25 90 ARG A N 1
ATOM 681 C CA . ARG A 1 90 ? 2.621 11.220 1.863 1.00 78.25 90 ARG A CA 1
ATOM 682 C C . ARG A 1 90 ? 3.406 10.105 2.546 1.00 78.25 90 ARG A C 1
ATOM 684 O O . ARG A 1 90 ? 4.515 9.815 2.116 1.00 78.25 90 ARG A O 1
ATOM 691 N N . THR A 1 91 ? 2.844 9.491 3.580 1.00 79.69 91 THR A N 1
ATOM 692 C CA . THR A 1 91 ? 3.550 8.530 4.424 1.00 79.69 91 THR A CA 1
ATOM 693 C C . THR A 1 91 ? 2.836 7.186 4.406 1.00 79.69 91 THR A C 1
ATOM 695 O O . THR A 1 91 ? 1.624 7.096 4.631 1.00 79.69 91 THR A O 1
ATOM 698 N N . VAL A 1 92 ? 3.620 6.140 4.170 1.00 86.06 92 VAL A N 1
ATOM 699 C CA . VAL A 1 92 ? 3.229 4.738 4.282 1.00 86.06 92 VAL A CA 1
ATOM 700 C C . VAL A 1 92 ? 4.181 4.105 5.286 1.00 86.06 92 VAL A C 1
ATOM 702 O O . VAL A 1 92 ? 5.389 4.299 5.180 1.00 86.06 92 VAL A O 1
ATOM 705 N N . VAL A 1 93 ? 3.635 3.391 6.265 1.00 84.62 93 VAL A N 1
ATOM 706 C CA . VAL A 1 93 ? 4.415 2.518 7.148 1.00 84.62 93 VAL A CA 1
ATOM 707 C C . VAL A 1 93 ? 4.285 1.085 6.653 1.00 84.62 93 VAL A C 1
ATOM 709 O O . VAL A 1 93 ? 3.274 0.734 6.041 1.00 8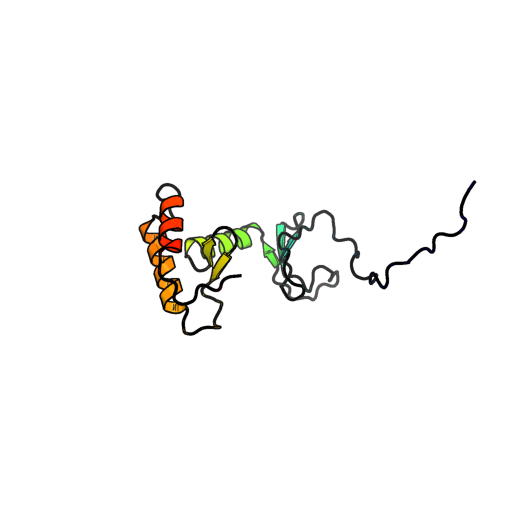4.62 93 VAL A O 1
ATOM 712 N N . ASP A 1 94 ? 5.292 0.258 6.895 1.00 84.94 94 ASP A N 1
ATOM 713 C CA . ASP A 1 94 ? 5.302 -1.115 6.406 1.00 84.94 94 ASP A CA 1
ATOM 714 C C . ASP A 1 94 ? 5.836 -2.110 7.434 1.00 84.94 94 ASP A C 1
ATOM 716 O O . ASP A 1 94 ? 6.547 -1.752 8.373 1.00 84.94 94 ASP A O 1
ATOM 720 N N . VAL A 1 95 ? 5.460 -3.374 7.246 1.00 84.69 95 VAL A N 1
ATOM 721 C CA . VAL A 1 95 ? 5.845 -4.493 8.122 1.00 84.69 95 VAL A CA 1
ATOM 722 C C . VAL A 1 95 ? 7.286 -4.972 7.905 1.00 84.69 95 VAL A C 1
ATOM 724 O O . VAL A 1 95 ? 7.769 -5.823 8.649 1.00 84.69 95 VAL A O 1
ATOM 727 N N . TYR A 1 96 ? 7.974 -4.472 6.875 1.00 78.19 96 TYR A N 1
ATOM 728 C CA . TYR A 1 96 ? 9.309 -4.913 6.468 1.00 78.19 96 TYR A CA 1
ATOM 729 C C . TYR A 1 96 ? 10.427 -4.049 7.057 1.00 78.19 96 TYR A C 1
ATOM 731 O O . TYR A 1 96 ? 11.566 -4.515 7.172 1.00 78.19 96 TYR A O 1
ATOM 739 N N . ALA A 1 97 ? 10.119 -2.816 7.463 1.00 68.56 97 ALA A N 1
ATOM 740 C CA . ALA A 1 97 ? 11.024 -1.906 8.147 1.00 68.56 97 ALA A CA 1
ATOM 741 C C . ALA A 1 97 ? 11.357 -2.421 9.564 1.00 68.56 97 ALA A C 1
ATOM 743 O O . ALA A 1 97 ? 10.861 -1.938 10.577 1.00 68.56 97 ALA A O 1
ATOM 744 N N . THR A 1 98 ? 12.258 -3.402 9.641 1.00 50.72 98 THR A N 1
ATOM 745 C CA . THR A 1 98 ? 12.728 -4.103 10.855 1.00 50.72 98 THR A CA 1
ATOM 746 C C . THR A 1 98 ? 13.520 -3.235 11.850 1.00 50.72 98 THR A C 1
ATOM 748 O O . THR A 1 98 ? 14.120 -3.759 12.785 1.00 50.72 98 THR A O 1
ATOM 751 N N . LEU A 1 99 ? 13.547 -1.907 11.705 1.00 47.78 99 LEU A N 1
ATOM 752 C CA . LEU A 1 99 ? 14.453 -1.044 12.475 1.00 47.78 99 LEU A CA 1
ATOM 753 C C . LEU A 1 99 ? 13.928 -0.562 13.830 1.00 47.78 99 LEU A C 1
ATOM 755 O O . LEU A 1 99 ? 14.616 0.206 14.498 1.00 47.78 99 LEU A O 1
ATOM 759 N N . SER A 1 100 ? 12.761 -0.992 14.304 1.00 50.06 100 SER A N 1
ATOM 760 C CA . SER A 1 100 ? 12.323 -0.621 15.652 1.00 50.06 100 SER A CA 1
ATOM 761 C C . SER A 1 100 ? 11.393 -1.669 16.244 1.00 50.06 100 SER A C 1
ATOM 763 O O . SER A 1 100 ? 10.209 -1.688 15.926 1.00 50.06 100 SER A O 1
ATOM 765 N N . HIS A 1 101 ? 11.894 -2.443 17.211 1.00 51.53 101 HIS A N 1
ATOM 766 C CA . HIS A 1 101 ? 11.116 -3.248 18.173 1.00 51.53 101 HIS A CA 1
ATOM 767 C C . HIS A 1 101 ? 10.103 -2.423 19.019 1.00 51.53 101 HIS A C 1
ATOM 769 O O . HIS A 1 101 ? 9.694 -2.851 20.093 1.00 51.53 101 HIS A O 1
ATOM 775 N N . GLY A 1 102 ? 9.731 -1.220 18.566 1.00 54.69 102 GLY A N 1
ATOM 776 C CA . GLY A 1 102 ? 8.726 -0.328 19.141 1.00 54.69 102 GLY A CA 1
ATOM 777 C C . GLY A 1 102 ? 7.566 0.009 18.193 1.00 54.69 102 GLY A C 1
ATOM 778 O O . GLY A 1 102 ? 6.629 0.657 18.640 1.00 54.69 102 GLY A O 1
ATOM 779 N N . ASN A 1 103 ? 7.584 -0.434 16.925 1.00 58.56 103 ASN A N 1
ATOM 780 C CA . ASN A 1 103 ? 6.508 -0.138 15.964 1.00 58.56 103 ASN A CA 1
ATOM 781 C C . ASN A 1 103 ? 5.469 -1.264 15.821 1.00 58.56 103 ASN A C 1
ATOM 783 O O . ASN A 1 103 ? 4.408 -1.020 15.251 1.00 58.56 103 ASN A O 1
ATOM 787 N N . ASP A 1 104 ? 5.721 -2.461 16.363 1.00 64.88 104 ASP A N 1
ATOM 788 C CA . ASP A 1 104 ? 4.823 -3.620 16.217 1.00 64.88 104 ASP A CA 1
ATOM 789 C C . ASP A 1 104 ? 3.405 -3.312 16.735 1.00 64.88 104 ASP A C 1
ATOM 791 O O . ASP A 1 104 ? 2.417 -3.524 16.033 1.00 64.88 104 ASP A O 1
ATOM 795 N N . GLY A 1 105 ? 3.296 -2.682 17.911 1.00 73.56 105 GLY A N 1
ATOM 796 C CA . GLY A 1 105 ? 2.000 -2.274 18.471 1.00 73.56 105 GLY A CA 1
ATOM 797 C C . GLY A 1 105 ? 1.285 -1.191 17.650 1.00 73.56 105 GLY A C 1
ATOM 798 O O . GLY A 1 105 ? 0.054 -1.145 17.612 1.00 73.56 105 GLY A O 1
ATOM 799 N N . MET A 1 106 ? 2.037 -0.337 16.952 1.00 80.00 106 MET A N 1
ATOM 800 C CA . MET A 1 106 ? 1.488 0.704 16.080 1.00 80.00 106 MET A CA 1
ATOM 801 C C . MET A 1 106 ? 0.936 0.103 14.784 1.00 80.00 106 MET A C 1
ATOM 803 O O . MET A 1 106 ? -0.186 0.421 14.391 1.00 80.00 106 MET A O 1
ATOM 807 N N . ILE A 1 107 ? 1.692 -0.802 14.154 1.00 86.38 107 ILE A N 1
ATOM 808 C CA . ILE A 1 107 ? 1.282 -1.523 12.944 1.00 86.38 107 ILE A CA 1
ATOM 809 C C . ILE A 1 107 ? -0.011 -2.292 13.216 1.00 86.38 107 ILE A C 1
ATOM 811 O O . ILE A 1 107 ? -0.985 -2.116 12.485 1.00 86.38 107 ILE A O 1
ATOM 815 N N . GLU A 1 108 ? -0.065 -3.072 14.300 1.00 87.56 108 GLU A N 1
ATOM 816 C CA . G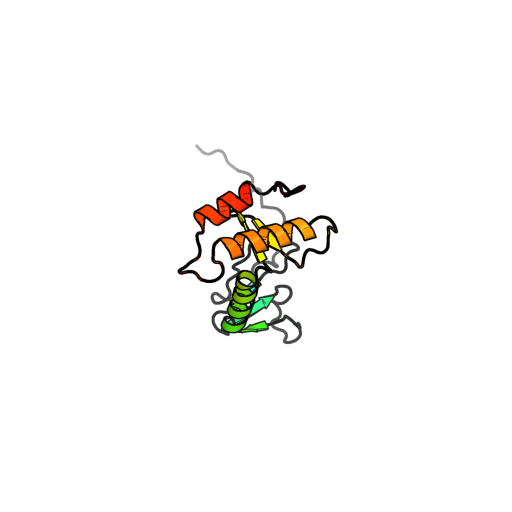LU A 1 108 ? -1.271 -3.813 14.687 1.00 87.56 108 GLU A CA 1
ATOM 817 C C . GLU A 1 108 ? -2.467 -2.879 14.926 1.00 87.56 108 GLU A C 1
ATOM 819 O O . GLU A 1 108 ? -3.586 -3.151 14.475 1.00 87.56 108 GLU A O 1
ATOM 824 N N . THR A 1 109 ? -2.233 -1.738 15.584 1.00 89.00 109 THR A N 1
ATOM 825 C CA . THR A 1 109 ? -3.268 -0.725 15.827 1.00 89.00 109 THR A CA 1
ATOM 826 C C . THR A 1 109 ? -3.813 -0.159 14.517 1.00 89.00 109 THR A C 1
ATOM 828 O O . THR A 1 109 ? -5.030 -0.095 14.330 1.00 89.00 109 THR A O 1
ATOM 831 N N . PHE A 1 110 ? -2.945 0.216 13.576 1.00 90.81 110 PHE A N 1
ATOM 832 C CA . PHE A 1 110 ? -3.380 0.755 12.291 1.00 90.81 110 PHE A CA 1
ATOM 833 C C . PHE A 1 110 ? -4.083 -0.295 11.437 1.00 90.81 110 PHE A C 1
ATOM 835 O O . PHE A 1 110 ? -5.132 -0.002 10.861 1.00 90.81 110 PHE A O 1
ATOM 842 N N . GLN A 1 111 ? -3.574 -1.529 11.404 1.00 93.69 111 GLN A N 1
ATOM 843 C CA . GLN A 1 111 ? -4.241 -2.626 10.711 1.00 93.69 111 GLN A CA 1
ATOM 844 C C . GLN A 1 111 ? -5.664 -2.811 11.232 1.00 93.69 111 GLN A C 1
ATOM 846 O O . GLN A 1 111 ? -6.612 -2.860 10.446 1.00 93.69 111 GLN A O 1
ATOM 851 N N . LYS A 1 112 ? -5.831 -2.835 12.557 1.00 94.38 112 LYS A N 1
ATOM 852 C CA . LYS A 1 112 ? -7.141 -2.947 13.196 1.00 94.38 112 LYS A CA 1
ATOM 853 C C . LYS A 1 112 ? -8.080 -1.812 12.785 1.00 94.38 112 LYS A C 1
ATOM 855 O O . LYS A 1 112 ? -9.202 -2.099 12.373 1.00 94.38 112 LYS A O 1
ATOM 860 N N . ILE A 1 113 ? -7.617 -0.560 12.812 1.00 95.19 113 ILE A N 1
ATOM 861 C CA . ILE A 1 113 ? -8.412 0.603 12.389 1.00 95.19 113 ILE A CA 1
ATOM 862 C C . ILE A 1 113 ? -8.904 0.420 10.946 1.00 95.19 113 ILE A C 1
ATOM 864 O O . ILE A 1 113 ? -10.104 0.485 10.684 1.00 95.19 113 ILE A O 1
ATOM 868 N N . TYR A 1 114 ? -8.018 0.105 10.000 1.00 96.06 114 TYR A N 1
ATOM 869 C CA . TYR A 1 114 ? -8.418 -0.109 8.605 1.00 96.06 114 TYR A CA 1
ATOM 870 C C . TYR A 1 114 ? -9.500 -1.189 8.460 1.00 96.06 114 TYR A C 1
ATOM 872 O O . TYR A 1 114 ? -10.491 -0.984 7.748 1.00 96.06 114 TYR A O 1
ATOM 880 N N . ARG A 1 115 ? -9.350 -2.317 9.166 1.00 96.50 115 ARG A N 1
ATOM 881 C CA . ARG A 1 115 ? -10.324 -3.419 9.143 1.00 96.50 115 ARG A CA 1
ATOM 882 C C . ARG A 1 115 ? -11.671 -3.008 9.752 1.00 96.50 115 ARG A C 1
ATOM 884 O O . ARG A 1 115 ? -12.710 -3.303 9.166 1.00 96.50 115 ARG A O 1
ATOM 891 N N . GLU A 1 116 ? -11.679 -2.266 10.860 1.00 97.00 116 GLU A N 1
ATOM 892 C CA . GLU A 1 116 ? -12.903 -1.720 11.481 1.00 97.00 116 GLU A CA 1
ATOM 893 C C . GLU A 1 116 ? -13.646 -0.737 10.557 1.00 97.00 116 GLU A C 1
ATOM 895 O O . GLU A 1 116 ? -14.883 -0.648 10.557 1.00 97.00 116 GLU A O 1
ATOM 900 N N . HIS A 1 117 ? -12.903 -0.038 9.699 1.00 97.12 117 HIS A N 1
ATOM 901 C CA . HIS A 1 117 ? -13.455 0.868 8.696 1.00 97.12 117 HIS A CA 1
ATOM 902 C C . HIS A 1 117 ? -13.812 0.200 7.363 1.00 97.12 117 HIS A C 1
ATOM 904 O O . HIS A 1 117 ? -14.203 0.906 6.436 1.00 97.12 117 HIS A O 1
ATOM 910 N N . GLY A 1 118 ? -13.768 -1.133 7.275 1.00 96.19 118 GLY A N 1
ATOM 911 C CA . GLY A 1 118 ? -14.275 -1.900 6.133 1.00 96.19 118 GLY A CA 1
ATOM 912 C C . GLY A 1 118 ? -13.245 -2.219 5.051 1.00 96.19 118 GLY A C 1
ATOM 913 O O . GLY A 1 118 ? -13.627 -2.709 3.995 1.00 96.19 118 GLY A O 1
ATOM 914 N N . TRP A 1 119 ? -11.954 -1.970 5.286 1.00 97.19 119 TRP A N 1
ATOM 915 C CA . TRP A 1 119 ? -10.897 -2.383 4.359 1.00 97.19 119 TRP A CA 1
ATOM 916 C C . TRP A 1 119 ? -10.782 -3.921 4.278 1.00 97.19 119 TRP A C 1
ATOM 918 O O . TRP A 1 119 ? -10.872 -4.584 5.320 1.00 97.19 119 TRP A O 1
ATOM 928 N N . PRO A 1 120 ? -10.542 -4.525 3.095 1.00 96.12 120 PRO A N 1
ATOM 929 C CA . PRO A 1 120 ? -10.241 -3.921 1.788 1.00 96.12 120 PRO A CA 1
ATOM 930 C C . PRO A 1 120 ? -11.457 -3.752 0.863 1.00 96.12 120 PRO A C 1
ATOM 932 O O . PRO A 1 120 ? -11.299 -3.444 -0.315 1.00 96.12 120 PRO A O 1
ATOM 935 N N . ASP A 1 121 ? -12.673 -3.963 1.366 1.00 95.88 121 ASP A N 1
ATOM 936 C CA . ASP A 1 121 ? -13.890 -3.840 0.567 1.00 95.88 121 ASP A CA 1
ATOM 937 C C . ASP A 1 121 ? -14.174 -2.361 0.262 1.00 95.88 121 ASP A C 1
ATOM 939 O O . ASP A 1 121 ? -14.625 -1.604 1.124 1.00 95.88 121 ASP A O 1
ATOM 943 N N . LEU A 1 122 ? -13.910 -1.940 -0.978 1.00 91.62 122 LEU A N 1
ATOM 94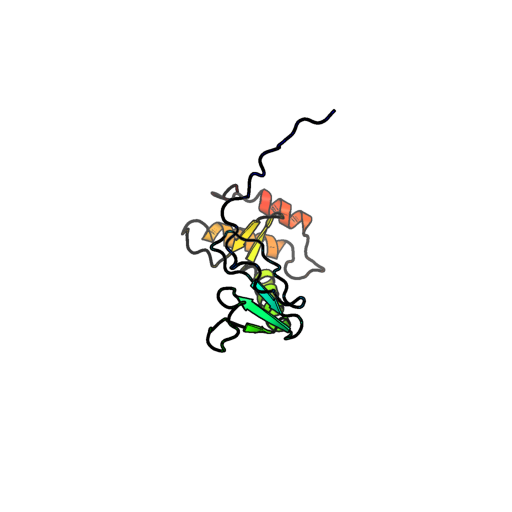4 C CA . LEU A 1 122 ? -14.057 -0.549 -1.413 1.00 91.62 122 LEU A CA 1
ATOM 945 C C . LEU A 1 122 ? -15.500 -0.033 -1.331 1.00 91.62 122 LEU A C 1
ATOM 947 O O . LEU A 1 122 ? -15.692 1.176 -1.219 1.00 91.62 122 LEU A O 1
ATOM 951 N N . GLU A 1 123 ? -16.505 -0.913 -1.34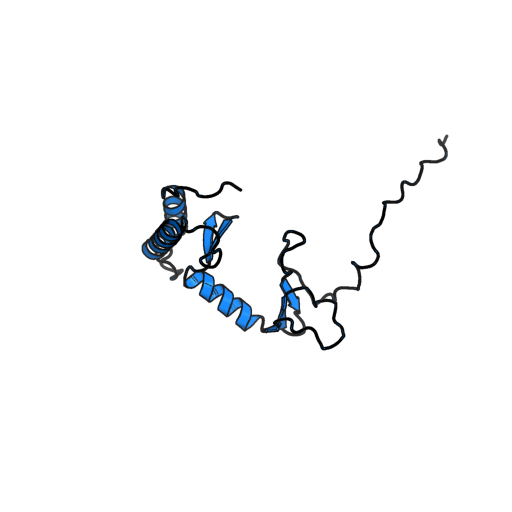8 1.00 95.25 123 GLU A N 1
ATOM 952 C CA . GLU A 1 123 ? -17.904 -0.512 -1.165 1.00 95.25 123 GLU A CA 1
ATOM 953 C C . GLU A 1 123 ? -18.212 -0.190 0.302 1.00 95.25 123 GLU A C 1
ATOM 955 O O . GLU A 1 123 ? -19.075 0.636 0.604 1.00 95.25 123 GLU A O 1
ATOM 960 N N . ARG A 1 124 ? -17.490 -0.825 1.232 1.00 95.06 124 ARG A N 1
ATOM 961 C CA . ARG A 1 124 ? -17.671 -0.665 2.684 1.00 95.06 124 ARG A CA 1
ATOM 962 C C . ARG A 1 124 ? -16.651 0.269 3.323 1.00 95.06 124 ARG A C 1
ATOM 964 O O . ARG A 1 124 ? -16.871 0.710 4.456 1.00 95.06 124 ARG A O 1
ATOM 971 N N . TYR A 1 125 ? -15.555 0.557 2.626 1.00 96.81 125 TYR A N 1
ATOM 972 C CA . TYR A 1 125 ? -14.422 1.288 3.164 1.00 96.81 125 TYR A CA 1
ATOM 973 C C . TYR A 1 125 ? -14.742 2.767 3.409 1.00 96.81 125 TYR A C 1
ATOM 975 O O . TYR A 1 125 ? -14.917 3.574 2.493 1.00 96.81 125 TYR A O 1
ATOM 983 N N . ARG A 1 126 ? -14.743 3.163 4.683 1.00 96.94 126 ARG A N 1
ATOM 984 C CA . ARG A 1 126 ? -15.011 4.541 5.115 1.00 96.94 126 ARG A CA 1
ATOM 985 C C . ARG A 1 126 ? -13.712 5.334 5.241 1.00 96.94 126 ARG A C 1
ATOM 987 O O . ARG A 1 126 ? -13.271 5.650 6.344 1.00 96.94 126 ARG A O 1
ATOM 994 N N . LYS A 1 127 ? -13.116 5.702 4.098 1.00 93.56 127 LYS A N 1
ATOM 995 C CA . LYS A 1 127 ? -11.801 6.379 4.011 1.00 93.56 127 LYS A CA 1
ATOM 996 C C . LYS A 1 127 ? -11.635 7.560 4.969 1.00 93.56 127 LYS A C 1
ATOM 998 O O . LYS A 1 127 ? -10.629 7.652 5.661 1.00 93.56 127 LYS A O 1
ATOM 1003 N N . ARG A 1 128 ? -12.608 8.476 5.007 1.00 93.38 128 ARG A N 1
ATOM 1004 C CA . ARG A 1 128 ? -12.514 9.693 5.831 1.00 93.38 128 ARG A CA 1
ATOM 1005 C C . ARG A 1 128 ? -12.463 9.374 7.326 1.00 93.38 128 ARG A C 1
ATOM 1007 O O . ARG A 1 128 ? -11.658 9.960 8.034 1.00 93.38 128 ARG A O 1
ATOM 1014 N N . GLU A 1 129 ? -13.309 8.458 7.785 1.00 94.88 129 GLU A N 1
ATOM 1015 C CA . GLU A 1 129 ? -13.353 8.048 9.193 1.00 94.88 129 GLU A CA 1
ATOM 1016 C C . GLU A 1 129 ? -12.098 7.262 9.577 1.00 94.88 129 GLU A C 1
ATOM 1018 O O . GLU A 1 129 ? -11.522 7.522 10.625 1.00 94.88 129 GLU A O 1
ATOM 1023 N N . CYS A 1 130 ? -11.633 6.379 8.687 1.00 94.69 130 CYS A N 1
ATOM 1024 C CA . CYS A 1 130 ? -10.392 5.630 8.864 1.00 94.69 130 CYS A CA 1
ATOM 1025 C C . CYS A 1 130 ? -9.197 6.563 9.071 1.00 94.69 130 CYS A C 1
ATOM 1027 O O . CYS A 1 130 ? -8.439 6.395 10.017 1.00 94.69 130 CYS A O 1
ATOM 1029 N N . MET A 1 131 ? -9.036 7.565 8.203 1.00 92.56 131 MET A N 1
ATOM 1030 C CA . MET A 1 131 ? -7.903 8.492 8.285 1.00 92.56 131 MET A CA 1
ATOM 1031 C C . MET A 1 131 ? -7.956 9.359 9.546 1.00 92.56 131 MET A C 1
ATOM 1033 O O . MET A 1 131 ? -6.915 9.659 10.121 1.00 92.56 131 MET A O 1
ATOM 1037 N N . GLU A 1 132 ? -9.151 9.729 10.012 1.00 91.69 132 GLU A N 1
ATOM 1038 C CA . GLU A 1 132 ? -9.288 10.459 11.275 1.00 91.69 132 GLU A CA 1
ATOM 1039 C C . GLU A 1 132 ? -8.964 9.570 12.482 1.00 91.69 132 GLU A C 1
ATOM 1041 O O . GLU A 1 132 ? -8.257 10.005 13.390 1.00 91.69 132 GLU A O 1
ATOM 1046 N N . ALA A 1 133 ? -9.397 8.306 12.468 1.00 91.81 133 ALA A N 1
ATOM 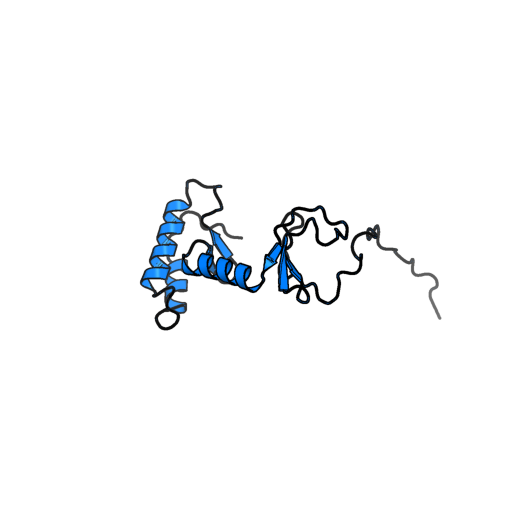1047 C CA . ALA A 1 133 ? -9.049 7.336 13.501 1.00 91.81 133 ALA A CA 1
ATOM 1048 C C . ALA A 1 133 ? -7.534 7.072 13.556 1.00 91.81 133 ALA A C 1
ATOM 1050 O O . ALA A 1 133 ? -6.965 7.060 14.644 1.00 91.81 133 ALA A O 1
ATOM 1051 N N . ILE A 1 134 ? -6.866 6.947 12.403 1.00 89.50 134 ILE A N 1
ATOM 1052 C CA . ILE A 1 134 ? -5.401 6.824 12.317 1.00 89.50 134 ILE A CA 1
ATOM 1053 C C . ILE A 1 134 ? -4.702 8.064 12.894 1.00 89.50 134 ILE A C 1
ATOM 1055 O O . ILE A 1 134 ? -3.725 7.929 13.621 1.00 89.50 134 ILE A O 1
ATOM 1059 N N . ARG A 1 135 ? -5.211 9.273 12.617 1.00 83.62 135 ARG A N 1
ATOM 1060 C CA . ARG A 1 135 ? -4.624 10.535 13.101 1.00 83.62 135 ARG A CA 1
ATOM 1061 C C . ARG A 1 135 ? -4.747 10.719 14.616 1.00 83.62 135 ARG A C 1
ATOM 1063 O O . ARG A 1 135 ? -3.896 11.366 15.219 1.00 83.62 135 ARG A O 1
ATOM 1070 N N . ILE A 1 136 ? -5.831 10.220 15.211 1.00 83.81 136 ILE A N 1
ATOM 1071 C CA . ILE A 1 136 ? -6.100 10.320 16.654 1.00 83.81 136 ILE A CA 1
ATOM 1072 C C . ILE A 1 136 ? -5.445 9.170 17.425 1.00 83.81 136 ILE A C 1
ATOM 1074 O O . ILE A 1 136 ? -5.186 9.313 18.622 1.00 83.81 136 ILE A O 1
ATOM 1078 N N . ALA A 1 137 ? -5.187 8.035 16.768 1.00 78.88 137 ALA A N 1
ATOM 1079 C CA . ALA A 1 137 ? -4.525 6.904 17.394 1.00 78.88 137 ALA A CA 1
ATOM 1080 C C . ALA A 1 137 ? -3.183 7.367 17.991 1.00 78.88 137 ALA A C 1
ATOM 1082 O O . ALA A 1 137 ? -2.373 7.958 17.271 1.00 78.88 137 ALA A O 1
ATOM 1083 N N . PRO A 1 138 ? -2.942 7.144 19.297 1.00 62.19 138 PRO A N 1
ATOM 1084 C CA . PRO A 1 138 ? -1.681 7.496 19.924 1.00 62.19 138 PRO A CA 1
ATOM 1085 C C . PRO A 1 138 ? -0.586 6.607 19.339 1.00 62.19 138 PRO A C 1
ATOM 1087 O O . PRO A 1 138 ? -0.344 5.494 19.794 1.00 62.19 138 PRO A O 1
ATOM 1090 N N . ALA A 1 139 ? 0.067 7.103 18.297 1.00 55.53 139 ALA A N 1
ATOM 1091 C CA . ALA A 1 139 ? 1.355 6.605 17.881 1.00 55.53 139 ALA A CA 1
ATOM 1092 C C . ALA A 1 139 ? 2.368 7.178 18.873 1.00 55.53 139 ALA A C 1
ATOM 1094 O O . ALA A 1 139 ? 2.846 8.302 18.706 1.00 55.53 139 ALA A O 1
ATOM 1095 N N . GLU A 1 140 ? 2.666 6.438 19.942 1.00 48.66 140 GLU A N 1
ATOM 1096 C CA . GLU A 1 140 ? 3.956 6.607 20.606 1.00 48.66 140 GLU A CA 1
ATOM 1097 C C . GLU A 1 140 ? 5.010 6.400 19.503 1.00 48.66 140 GLU A C 1
ATOM 1099 O O . GLU A 1 140 ? 5.262 5.281 19.076 1.00 48.66 140 GLU A O 1
ATOM 1104 N N . ASN A 1 141 ? 5.535 7.506 18.967 1.00 51.03 141 ASN A N 1
ATOM 1105 C CA . ASN A 1 141 ? 6.506 7.596 17.869 1.00 51.03 141 ASN A CA 1
ATOM 1106 C C . ASN A 1 141 ? 6.005 7.396 16.425 1.00 51.03 141 ASN A C 1
ATOM 1108 O O . ASN A 1 141 ? 6.649 6.683 15.659 1.00 51.03 141 ASN A O 1
ATOM 1112 N N . CYS A 1 142 ? 4.969 8.109 15.968 1.00 47.97 142 CYS A N 1
ATOM 1113 C CA . CYS A 1 142 ? 4.933 8.426 14.528 1.00 47.97 142 CYS A CA 1
ATOM 1114 C C . CYS A 1 142 ? 6.081 9.412 14.224 1.00 47.97 142 CYS A C 1
ATOM 1116 O O . CYS A 1 142 ? 6.059 10.513 14.778 1.00 47.97 142 CYS A O 1
ATOM 1118 N N . PRO A 1 143 ? 7.093 9.060 13.404 1.00 48.97 143 PRO A N 1
ATOM 1119 C CA . PRO A 1 143 ? 8.128 10.014 13.031 1.00 48.97 143 PRO A CA 1
ATOM 1120 C C . PRO A 1 143 ? 7.505 11.127 12.179 1.00 48.97 143 PRO A C 1
ATOM 1122 O O . PRO A 1 143 ? 6.920 10.856 11.130 1.00 48.97 143 PRO A O 1
ATOM 1125 N N . ASP A 1 144 ? 7.627 12.372 12.641 1.00 43.94 144 ASP A N 1
ATOM 1126 C CA . ASP A 1 144 ? 7.439 13.550 11.793 1.00 43.94 144 ASP A CA 1
ATOM 1127 C C . ASP A 1 144 ? 8.524 13.521 10.706 1.00 43.94 144 ASP A C 1
ATOM 1129 O O . ASP A 1 144 ? 9.714 13.408 11.021 1.00 43.94 144 ASP A O 1
ATOM 1133 N N . TYR A 1 145 ? 8.117 13.601 9.440 1.00 43.03 145 TYR A N 1
ATOM 1134 C CA . TYR A 1 145 ? 9.019 13.758 8.298 1.00 43.03 145 TYR A CA 1
ATOM 1135 C C . TYR A 1 145 ? 8.550 14.907 7.410 1.00 43.03 145 TYR A C 1
ATOM 1137 O O . TYR A 1 145 ? 7.336 14.951 7.094 1.00 43.03 145 TYR A O 1
#

Radius of gyration: 22.22 Å; chains: 1; bounding box: 50×61×48 Å